Protein AF-A0A7X5ZQ54-F1 (afdb_monomer_lite)

Foldseek 3Di:
DFAADLVDGPPVCVVVSVVDDDDQFDWAAEDPVVGGPDTDGHSDDDHHHFDFDPLQPDPLPPSGQCSLVSLVVLVVDDPVVLVVLVVPDVVSVVNSVCSVPPDPVSSVSSPDDDDDPDDPPPPPDDPPDDDDDDDDDDDDDDD

pLDDT: mean 80.73, std 20.42, range [33.94, 98.12]

Organism: NCBI:txid1128677

Radius of gyration: 26.24 Å; chains: 1; bounding box: 87×42×63 Å

Sequence (143 aa):
MTWHSLTDPPDWAAPYTRACQNIHTFPVLIGEAGGHDGMLSSPILLYDYPDIAPESPGDLHDATEIDEILSLRTLTLTEAEKREARATDPRAAAIVDRVEGMPQEVLARLHGAVRSLRPHQTRSGTLEGGRDGSAGRRRTPET

Secondary structure (DSSP, 8-state):
-----SSS--TTTHHHHHH----S-EEEEESSTT--SEEEEESS---SS----TT--S--S--SS-HHHHHHHHHTS-HHHHHHHHHH-HHHHHHHHHHHT--HHHHHHTSPP------------------------------

Structure (mmCIF, N/CA/C/O backbone):
data_AF-A0A7X5ZQ54-F1
#
_entry.id   AF-A0A7X5ZQ54-F1
#
loop_
_atom_site.group_PDB
_atom_site.id
_atom_site.type_symbol
_atom_site.label_atom_id
_atom_site.label_alt_id
_atom_site.label_comp_id
_atom_site.label_asym_id
_atom_site.label_entity_id
_atom_site.label_seq_id
_atom_site.pdbx_PDB_ins_code
_atom_site.Cartn_x
_atom_site.Cartn_y
_atom_site.Cartn_z
_atom_site.occupancy
_atom_site.B_iso_or_equiv
_atom_site.auth_seq_id
_atom_site.auth_comp_id
_atom_site.auth_asym_id
_atom_site.auth_atom_id
_atom_site.pdbx_PDB_model_num
ATOM 1 N N . MET A 1 1 ? 20.001 11.272 -13.979 1.00 79.88 1 MET A N 1
ATOM 2 C CA . MET A 1 1 ? 20.450 9.947 -13.498 1.00 79.88 1 MET A CA 1
ATOM 3 C C . MET A 1 1 ? 19.370 8.956 -13.893 1.00 79.88 1 MET A C 1
ATOM 5 O O . MET A 1 1 ? 18.218 9.363 -13.872 1.00 79.88 1 MET A O 1
ATOM 9 N N . THR A 1 2 ? 19.724 7.746 -14.325 1.00 92.44 2 THR A N 1
ATOM 10 C CA . THR A 1 2 ? 18.762 6.752 -14.835 1.00 92.44 2 THR A CA 1
ATOM 11 C C . THR A 1 2 ? 18.771 5.530 -13.925 1.00 92.44 2 THR A C 1
ATOM 13 O O . THR A 1 2 ? 19.845 5.011 -13.622 1.00 92.44 2 THR A O 1
ATOM 16 N N . TRP A 1 3 ? 17.593 5.087 -13.497 1.00 94.81 3 TRP A N 1
ATOM 17 C CA . TRP A 1 3 ? 17.373 3.926 -12.638 1.00 94.81 3 TRP A CA 1
ATOM 18 C C . TRP A 1 3 ? 16.746 2.775 -13.430 1.00 94.81 3 TRP A C 1
ATOM 20 O O . TRP A 1 3 ? 15.955 2.993 -14.348 1.00 94.81 3 TRP A O 1
ATOM 30 N N . HIS A 1 4 ? 17.082 1.539 -13.065 1.00 93.56 4 HIS A N 1
ATOM 31 C CA . HIS A 1 4 ? 16.549 0.331 -13.694 1.00 93.56 4 HIS A CA 1
ATOM 32 C C . HIS A 1 4 ? 15.787 -0.511 -12.678 1.00 93.56 4 HIS A C 1
ATOM 34 O O . HIS A 1 4 ? 16.175 -0.581 -11.513 1.00 93.56 4 HIS A O 1
ATOM 40 N N . SER A 1 5 ? 14.723 -1.158 -13.150 1.00 93.50 5 SER A N 1
ATOM 41 C CA . SER A 1 5 ? 13.919 -2.073 -12.350 1.00 93.50 5 SER A CA 1
ATOM 42 C C . SER A 1 5 ? 14.760 -3.246 -11.846 1.00 93.50 5 SER A C 1
ATOM 44 O O . SER A 1 5 ? 15.585 -3.789 -12.589 1.00 93.50 5 SER A O 1
ATOM 46 N N . LEU A 1 6 ? 14.531 -3.670 -10.599 1.00 93.12 6 LEU A N 1
ATOM 47 C CA . LEU A 1 6 ? 15.043 -4.953 -10.107 1.00 93.12 6 LEU A CA 1
ATOM 48 C C . LEU A 1 6 ? 14.086 -6.123 -10.380 1.00 93.12 6 LEU A C 1
ATOM 50 O O . LEU A 1 6 ? 14.513 -7.275 -10.324 1.00 93.12 6 LEU A O 1
ATOM 54 N N . THR A 1 7 ? 12.810 -5.858 -10.655 1.00 92.00 7 THR A N 1
ATOM 55 C CA . THR A 1 7 ? 11.801 -6.900 -10.903 1.00 92.00 7 THR A CA 1
ATOM 56 C C . THR A 1 7 ? 11.656 -7.214 -12.392 1.00 92.00 7 THR A C 1
ATOM 58 O O . THR A 1 7 ? 11.429 -8.370 -12.742 1.00 92.00 7 THR A O 1
ATOM 61 N N . ASP A 1 8 ? 11.885 -6.226 -13.258 1.00 92.94 8 ASP A N 1
ATOM 62 C CA . ASP A 1 8 ? 11.884 -6.333 -14.721 1.00 92.94 8 ASP A CA 1
ATOM 63 C C . ASP A 1 8 ? 13.128 -5.640 -15.333 1.00 92.94 8 ASP A C 1
ATOM 65 O O . ASP A 1 8 ? 13.024 -4.617 -16.020 1.00 92.94 8 ASP A O 1
ATOM 69 N N . PRO A 1 9 ? 14.354 -6.118 -15.021 1.00 94.00 9 PRO A N 1
ATOM 70 C CA . PRO A 1 9 ? 15.577 -5.494 -15.514 1.00 94.00 9 PRO A CA 1
ATOM 71 C C . PRO A 1 9 ? 15.759 -5.725 -17.022 1.00 94.00 9 PRO A C 1
ATOM 73 O O . PRO A 1 9 ? 15.450 -6.808 -17.525 1.00 94.00 9 PRO A O 1
ATOM 76 N N . PRO A 1 10 ? 16.381 -4.782 -17.756 1.00 93.50 10 PRO A N 1
ATOM 77 C CA . PRO A 1 10 ? 16.812 -5.052 -19.123 1.00 93.50 10 PRO A CA 1
ATOM 78 C C . PRO A 1 10 ? 17.833 -6.202 -19.162 1.00 93.50 10 PRO A C 1
ATOM 80 O O . PRO A 1 10 ? 18.586 -6.416 -18.210 1.00 93.50 10 PRO A O 1
ATOM 83 N N . ASP A 1 11 ? 17.913 -6.904 -20.297 1.00 95.94 11 ASP A N 1
ATOM 84 C CA . ASP A 1 11 ? 18.708 -8.135 -20.456 1.00 95.94 11 ASP A CA 1
ATOM 85 C C . ASP A 1 11 ? 20.168 -8.011 -19.988 1.00 95.94 11 ASP A C 1
ATOM 87 O O . ASP A 1 11 ? 20.710 -8.918 -19.357 1.00 95.94 11 ASP A O 1
ATOM 91 N N . TRP A 1 12 ? 20.808 -6.873 -20.262 1.00 95.69 12 TRP A N 1
ATOM 92 C CA . TRP A 1 12 ? 22.193 -6.623 -19.861 1.00 95.69 12 TRP A CA 1
ATOM 93 C C . TRP A 1 12 ? 22.352 -6.437 -18.342 1.00 95.69 12 TRP A C 1
ATOM 95 O O . TRP A 1 12 ? 23.422 -6.713 -17.803 1.00 95.69 12 TRP A O 1
ATOM 105 N N . ALA A 1 13 ? 21.304 -5.976 -17.651 1.00 95.62 13 ALA A N 1
ATOM 106 C CA . ALA A 1 13 ? 21.305 -5.691 -16.218 1.00 95.62 13 ALA A CA 1
ATOM 107 C C . ALA A 1 13 ? 20.913 -6.914 -15.372 1.00 95.62 13 ALA A C 1
ATOM 109 O O . ALA A 1 13 ? 21.311 -7.009 -14.212 1.00 95.62 13 ALA A O 1
ATOM 110 N N . ALA A 1 14 ? 20.196 -7.881 -15.956 1.00 96.12 14 ALA A N 1
ATOM 111 C CA . ALA A 1 14 ? 19.729 -9.094 -15.286 1.00 96.12 14 ALA A CA 1
ATOM 112 C C . ALA A 1 14 ? 20.780 -9.823 -14.409 1.00 96.12 14 ALA A C 1
ATOM 114 O O . ALA A 1 14 ? 20.439 -10.185 -13.277 1.00 96.12 14 ALA A O 1
ATOM 115 N N . PRO A 1 15 ? 22.045 -10.049 -14.842 1.00 96.69 15 PRO A N 1
ATOM 116 C CA . PRO A 1 15 ? 23.040 -10.695 -13.981 1.00 96.69 15 PRO A CA 1
ATOM 117 C C . PRO A 1 15 ? 23.428 -9.843 -12.764 1.00 96.69 15 PRO A C 1
ATOM 119 O O . PRO A 1 15 ? 23.675 -10.397 -11.695 1.00 96.69 15 PRO A O 1
ATOM 122 N N . TYR A 1 16 ? 23.442 -8.516 -12.901 1.00 95.50 16 TYR A N 1
ATOM 123 C CA . TYR A 1 16 ? 23.750 -7.596 -11.805 1.00 95.50 16 TYR A CA 1
ATOM 124 C C . TYR A 1 16 ? 22.597 -7.537 -10.805 1.00 95.50 16 TYR A C 1
ATOM 126 O O . TYR A 1 16 ? 22.821 -7.713 -9.612 1.00 95.50 16 TYR A O 1
ATOM 134 N N . THR A 1 17 ? 21.362 -7.404 -11.297 1.00 94.19 17 THR A N 1
ATOM 135 C CA . THR A 1 17 ? 20.142 -7.452 -10.481 1.00 94.19 17 THR A CA 1
ATOM 136 C C . THR A 1 17 ? 20.055 -8.743 -9.667 1.00 94.19 17 THR A C 1
ATOM 138 O O . THR A 1 17 ? 19.739 -8.702 -8.483 1.00 94.19 17 THR A O 1
ATOM 141 N N . ARG A 1 18 ? 20.402 -9.897 -10.257 1.00 94.38 18 ARG A N 1
ATOM 142 C CA . ARG A 1 18 ? 20.424 -11.192 -9.551 1.00 94.38 18 ARG A CA 1
ATOM 143 C C . ARG A 1 18 ? 21.474 -11.255 -8.437 1.00 94.38 18 ARG A C 1
ATOM 145 O O . ARG A 1 18 ? 21.292 -12.001 -7.480 1.00 94.38 18 ARG A O 1
ATOM 152 N N . ALA A 1 19 ? 22.576 -10.525 -8.585 1.00 95.88 19 ALA A N 1
ATOM 153 C CA . ALA A 1 19 ? 23.630 -10.452 -7.580 1.00 95.88 19 ALA A CA 1
ATOM 154 C C . ALA A 1 19 ? 23.314 -9.446 -6.460 1.00 95.88 19 ALA A C 1
ATOM 156 O O . ALA A 1 19 ? 23.971 -9.476 -5.418 1.00 95.88 19 ALA A O 1
ATOM 157 N N . CYS A 1 20 ? 22.330 -8.560 -6.649 1.00 93.50 20 CYS A N 1
ATOM 158 C CA . CYS A 1 20 ? 21.897 -7.634 -5.613 1.00 93.50 20 CYS A CA 1
ATOM 159 C C . CYS A 1 20 ? 21.244 -8.383 -4.449 1.00 93.50 20 CYS A C 1
ATOM 161 O O . CYS A 1 20 ? 20.406 -9.265 -4.632 1.00 93.50 20 CYS A O 1
ATOM 163 N N . GLN A 1 21 ? 21.586 -7.965 -3.233 1.00 92.81 21 GLN A N 1
ATOM 164 C CA . GLN A 1 21 ? 20.907 -8.394 -2.022 1.00 92.81 21 GLN A CA 1
ATOM 165 C C . GLN A 1 21 ? 20.093 -7.232 -1.469 1.00 92.81 21 GLN A C 1
ATOM 167 O O . GLN A 1 21 ? 20.597 -6.120 -1.322 1.00 92.81 21 GLN A O 1
ATOM 172 N N . ASN A 1 22 ? 18.836 -7.507 -1.140 1.00 90.00 22 ASN A N 1
ATOM 173 C CA . ASN A 1 22 ? 18.010 -6.557 -0.425 1.00 90.00 22 ASN A CA 1
ATOM 174 C C . ASN A 1 22 ? 18.425 -6.512 1.050 1.00 90.00 22 ASN A C 1
ATOM 176 O O . ASN A 1 22 ? 18.367 -7.535 1.735 1.00 90.00 22 ASN A O 1
ATOM 180 N N . ILE A 1 23 ? 18.853 -5.346 1.530 1.00 93.81 23 ILE A N 1
ATOM 181 C CA . ILE A 1 23 ? 19.204 -5.138 2.935 1.00 93.81 23 ILE A CA 1
ATOM 182 C C . ILE A 1 23 ? 18.278 -4.051 3.471 1.00 93.81 23 ILE A C 1
ATOM 184 O O . ILE A 1 23 ? 18.477 -2.871 3.201 1.00 93.81 23 ILE A O 1
ATOM 188 N N . HIS A 1 24 ? 17.262 -4.468 4.226 1.00 94.19 24 HIS A N 1
ATOM 189 C CA . HIS A 1 24 ? 16.226 -3.634 4.854 1.00 94.19 24 HIS A CA 1
ATOM 190 C C . HIS A 1 24 ? 15.261 -2.891 3.917 1.00 94.19 24 HIS A C 1
ATOM 192 O O . HIS A 1 24 ? 14.135 -2.642 4.343 1.00 94.19 24 HIS A O 1
ATOM 198 N N . THR A 1 25 ? 15.651 -2.526 2.692 1.00 95.25 25 THR A N 1
ATOM 199 C CA . THR A 1 25 ? 14.798 -1.746 1.783 1.00 95.25 25 THR A CA 1
ATOM 200 C C . THR A 1 25 ? 14.842 -2.222 0.339 1.00 95.25 25 THR A C 1
ATOM 202 O O . THR A 1 25 ? 15.882 -2.607 -0.190 1.00 95.25 25 THR A O 1
ATOM 205 N N . PHE A 1 26 ? 13.696 -2.138 -0.331 1.00 93.38 26 PHE A N 1
ATOM 206 C CA . PHE A 1 26 ? 13.474 -2.425 -1.742 1.00 93.38 26 PHE A CA 1
ATOM 207 C C . PHE A 1 26 ? 13.555 -1.139 -2.569 1.00 93.38 26 PHE A C 1
ATOM 209 O O . PHE A 1 26 ? 12.833 -0.187 -2.272 1.00 93.38 26 PHE A O 1
ATOM 216 N N . PRO A 1 27 ? 14.421 -1.071 -3.593 1.00 94.38 27 PRO A N 1
ATOM 217 C CA . PRO A 1 27 ? 14.384 0.027 -4.544 1.00 94.38 27 PRO A CA 1
ATOM 218 C C . PRO A 1 27 ? 13.169 -0.140 -5.460 1.00 94.38 27 PRO A C 1
ATOM 220 O O . PRO A 1 27 ? 12.982 -1.198 -6.058 1.00 94.38 27 PRO A O 1
ATOM 223 N N . VAL A 1 28 ? 12.361 0.909 -5.551 1.00 94.94 28 VAL A N 1
ATOM 224 C CA . VAL A 1 28 ? 11.102 0.943 -6.301 1.00 94.94 28 VAL A CA 1
ATOM 225 C C . VAL A 1 28 ? 11.168 2.116 -7.265 1.00 94.94 28 VAL A C 1
ATOM 227 O O . VAL A 1 28 ? 11.402 3.245 -6.833 1.00 94.94 28 VAL A O 1
ATOM 230 N N . LEU A 1 29 ? 10.989 1.883 -8.563 1.00 96.06 29 LEU A N 1
ATOM 231 C CA . LEU A 1 29 ? 10.862 2.980 -9.522 1.00 96.06 29 LEU A CA 1
ATOM 232 C C . LEU A 1 29 ? 9.569 3.752 -9.253 1.00 96.06 29 LEU A C 1
ATOM 234 O O . LEU A 1 29 ? 8.525 3.162 -8.985 1.00 96.06 29 LEU A O 1
ATOM 238 N N . ILE A 1 30 ? 9.644 5.079 -9.313 1.00 94.88 30 ILE A N 1
ATOM 239 C CA . ILE A 1 30 ? 8.510 5.973 -9.052 1.00 94.88 30 ILE A CA 1
ATOM 240 C C . ILE A 1 30 ? 8.371 7.006 -10.166 1.00 94.88 30 ILE A C 1
ATOM 242 O O . ILE A 1 30 ? 9.340 7.315 -10.857 1.00 94.88 30 ILE A O 1
ATOM 246 N N . GLY A 1 31 ? 7.172 7.570 -10.296 1.00 92.56 31 GLY A N 1
ATOM 247 C CA . GLY A 1 31 ? 6.820 8.508 -11.360 1.00 92.56 31 GLY A CA 1
ATOM 248 C C . GLY A 1 31 ? 5.892 7.867 -12.387 1.00 92.56 31 GLY A C 1
ATOM 249 O O . GLY A 1 31 ? 5.187 6.906 -12.084 1.00 92.56 31 GLY A O 1
ATOM 250 N N . GLU A 1 32 ? 5.876 8.416 -13.597 1.00 91.31 32 GLU A N 1
ATOM 251 C CA . GLU A 1 32 ? 5.101 7.853 -14.704 1.00 91.31 32 GLU A CA 1
ATOM 252 C C . GLU A 1 32 ? 5.694 6.509 -15.148 1.00 91.31 32 GLU A C 1
ATOM 254 O O . GLU A 1 32 ? 6.915 6.356 -15.225 1.00 91.31 32 GLU A O 1
ATOM 259 N N . ALA A 1 33 ? 4.837 5.533 -15.458 1.00 89.00 33 ALA A N 1
ATOM 260 C CA . ALA A 1 33 ? 5.276 4.223 -15.927 1.00 89.00 33 ALA A CA 1
ATOM 261 C C . ALA A 1 33 ? 6.144 4.347 -17.193 1.00 89.00 33 ALA A C 1
ATOM 263 O O . ALA A 1 33 ? 5.740 4.947 -18.187 1.00 89.00 33 ALA A O 1
ATOM 264 N N . GLY A 1 34 ? 7.344 3.761 -17.157 1.00 87.00 34 GLY A N 1
ATOM 265 C CA . GLY A 1 34 ? 8.366 3.915 -18.201 1.00 87.00 34 GLY A CA 1
ATOM 266 C C . GLY A 1 34 ? 9.326 5.094 -17.983 1.00 87.00 34 GLY A C 1
ATOM 267 O O . GLY A 1 34 ? 10.308 5.225 -18.713 1.00 87.00 34 GLY A O 1
ATOM 268 N N . GLY A 1 35 ? 9.089 5.930 -16.969 1.00 91.88 35 GLY A N 1
ATOM 269 C CA . GLY A 1 35 ? 10.053 6.903 -16.461 1.00 91.88 35 GLY A CA 1
ATOM 270 C C . GLY A 1 35 ? 11.171 6.221 -15.670 1.00 91.88 35 GLY A C 1
ATOM 271 O O . GLY A 1 35 ? 10.958 5.219 -14.996 1.00 91.88 35 GLY A O 1
ATOM 272 N N . HIS A 1 36 ? 12.389 6.747 -15.743 1.00 94.44 36 HIS A N 1
ATOM 273 C CA . HIS A 1 36 ? 13.568 6.132 -15.113 1.00 94.44 36 HIS A CA 1
ATOM 274 C C . HIS A 1 36 ? 14.387 7.135 -14.295 1.00 94.44 36 HIS A C 1
ATOM 276 O O . HIS A 1 36 ? 15.568 6.923 -14.036 1.00 94.44 36 HIS A O 1
ATOM 282 N N . ASP A 1 37 ? 13.799 8.264 -13.925 1.00 95.06 37 ASP A N 1
ATOM 283 C CA . ASP A 1 37 ? 14.463 9.383 -13.260 1.00 95.06 37 ASP A CA 1
ATOM 284 C C . ASP A 1 37 ? 14.297 9.371 -11.731 1.00 95.06 37 ASP A C 1
ATOM 286 O O . ASP A 1 37 ? 15.092 10.008 -11.033 1.00 95.06 37 ASP A O 1
ATOM 290 N N . GLY A 1 38 ? 13.351 8.585 -11.203 1.00 95.38 38 GLY A N 1
ATOM 291 C CA . GLY A 1 38 ? 13.078 8.444 -9.772 1.00 95.38 38 GLY A CA 1
ATOM 292 C C . GLY A 1 38 ? 13.162 7.008 -9.247 1.00 95.38 38 GLY A C 1
ATOM 293 O O . GLY A 1 38 ? 12.717 6.061 -9.892 1.00 95.38 38 GLY A O 1
ATOM 294 N N . MET A 1 39 ? 13.696 6.859 -8.032 1.00 95.31 39 MET A N 1
ATOM 295 C CA . MET A 1 39 ? 13.693 5.609 -7.271 1.00 95.31 39 MET A CA 1
ATOM 296 C C . MET A 1 39 ? 13.440 5.909 -5.789 1.00 95.31 39 MET A C 1
ATOM 298 O O . MET A 1 39 ? 14.111 6.754 -5.193 1.00 95.31 39 MET A O 1
ATOM 302 N N . LEU A 1 40 ? 12.497 5.190 -5.189 1.00 95.00 40 LEU A N 1
ATOM 303 C CA . LEU A 1 40 ? 12.210 5.185 -3.762 1.00 95.00 40 LEU A CA 1
ATOM 304 C C . LEU A 1 40 ? 12.930 4.012 -3.086 1.00 95.00 40 LEU A C 1
ATOM 306 O O . LEU A 1 40 ? 12.818 2.873 -3.528 1.00 95.00 40 LEU A O 1
ATOM 310 N N . SER A 1 41 ? 13.632 4.271 -1.981 1.00 95.38 41 SER A N 1
ATOM 311 C CA . SER A 1 41 ? 14.105 3.217 -1.073 1.00 95.38 41 SER A CA 1
ATOM 312 C C . SER A 1 41 ? 12.977 2.850 -0.106 1.00 95.38 41 SER A C 1
ATOM 314 O O . SER A 1 41 ? 12.824 3.489 0.935 1.00 95.38 41 SER A O 1
ATOM 316 N N . SER A 1 42 ? 12.180 1.843 -0.454 1.00 93.25 42 SER A N 1
ATOM 317 C CA . SER A 1 42 ? 10.985 1.452 0.293 1.00 93.25 42 SER A CA 1
ATOM 318 C C . SER A 1 42 ? 11.291 0.403 1.371 1.00 93.25 42 SER A C 1
ATOM 320 O O . SER A 1 42 ? 11.888 -0.625 1.061 1.00 93.25 42 SER A O 1
ATOM 322 N N . PRO A 1 43 ? 10.866 0.587 2.632 1.00 91.25 43 PRO A N 1
ATOM 323 C CA . PRO A 1 43 ? 10.988 -0.442 3.671 1.00 91.25 43 PRO A CA 1
ATOM 324 C C . PRO A 1 43 ? 9.956 -1.575 3.525 1.00 91.25 43 PRO A C 1
ATOM 326 O O . PRO A 1 43 ? 10.015 -2.559 4.258 1.00 91.25 43 PRO A O 1
ATOM 329 N N . ILE A 1 44 ? 9.009 -1.438 2.594 1.00 87.06 44 ILE A N 1
ATOM 330 C CA . ILE A 1 44 ? 7.999 -2.444 2.255 1.00 87.06 44 ILE A CA 1
ATOM 331 C C . ILE A 1 44 ? 8.128 -2.833 0.779 1.00 87.06 44 ILE A C 1
ATOM 333 O O . ILE A 1 44 ? 8.577 -2.033 -0.045 1.00 87.06 44 ILE A O 1
ATOM 337 N N . LEU A 1 45 ? 7.770 -4.070 0.440 1.00 87.19 45 LEU A N 1
ATOM 338 C CA . LEU A 1 45 ? 7.834 -4.550 -0.938 1.00 87.19 45 LEU A CA 1
ATOM 339 C C . LEU A 1 45 ? 6.709 -3.906 -1.759 1.00 87.19 45 LEU A C 1
ATOM 341 O O . LEU A 1 45 ? 5.545 -4.069 -1.414 1.00 87.19 45 LEU A O 1
ATOM 345 N N . LEU A 1 46 ? 7.066 -3.209 -2.838 1.00 89.94 46 LEU A N 1
ATOM 346 C CA . LEU A 1 46 ? 6.133 -2.602 -3.790 1.00 89.94 46 LEU A CA 1
ATOM 347 C C . LEU A 1 46 ? 6.553 -2.968 -5.217 1.00 89.94 46 LEU A C 1
ATOM 349 O O . LEU A 1 46 ? 7.731 -3.240 -5.470 1.00 89.94 46 LEU A O 1
ATOM 353 N N . TYR A 1 47 ? 5.601 -2.941 -6.146 1.00 90.25 47 TYR A N 1
ATOM 354 C CA . TYR A 1 47 ? 5.909 -2.953 -7.575 1.00 90.25 47 TYR A CA 1
ATOM 355 C C . TYR A 1 47 ? 6.473 -1.607 -8.020 1.00 90.25 47 TYR A C 1
ATOM 357 O O . TYR A 1 47 ? 6.231 -0.581 -7.385 1.00 90.25 47 TYR A O 1
ATOM 365 N N . ASP A 1 48 ? 7.197 -1.615 -9.137 1.00 94.12 48 ASP A N 1
ATOM 366 C CA . ASP A 1 48 ? 7.583 -0.378 -9.806 1.00 94.12 48 ASP A CA 1
ATOM 367 C C . ASP A 1 48 ? 6.344 0.385 -10.270 1.00 94.12 48 ASP A C 1
ATOM 369 O O . ASP A 1 48 ? 5.395 -0.206 -10.789 1.00 94.12 48 ASP A O 1
ATOM 373 N N . TYR A 1 49 ? 6.399 1.705 -10.109 1.00 93.69 49 TYR A N 1
ATOM 374 C CA . TYR A 1 49 ? 5.293 2.628 -10.350 1.00 93.69 49 TYR A CA 1
ATOM 375 C C . TYR A 1 49 ? 4.040 2.219 -9.557 1.00 93.69 49 TYR A C 1
ATOM 377 O O . TYR A 1 49 ? 2.994 1.955 -10.157 1.00 93.69 49 TYR A O 1
ATOM 385 N N . PRO A 1 50 ? 4.142 2.122 -8.214 1.00 90.88 50 PRO A N 1
ATOM 386 C CA . PRO A 1 50 ? 3.014 1.719 -7.390 1.00 90.88 50 PRO A CA 1
ATOM 387 C C . PRO A 1 50 ? 1.886 2.742 -7.529 1.00 90.88 50 PRO A C 1
ATOM 389 O O . PRO A 1 50 ? 2.129 3.951 -7.562 1.00 90.88 50 PRO A O 1
ATOM 392 N N . ASP A 1 51 ? 0.657 2.245 -7.585 1.00 88.50 51 ASP A N 1
ATOM 393 C CA . ASP A 1 51 ? -0.552 3.054 -7.680 1.00 88.50 51 ASP A CA 1
ATOM 394 C C . ASP A 1 51 ? -1.529 2.646 -6.577 1.00 88.50 51 ASP A C 1
ATOM 396 O O . ASP A 1 51 ? -1.488 1.522 -6.071 1.00 88.50 51 ASP A O 1
ATOM 400 N N . ILE A 1 52 ? -2.402 3.572 -6.196 1.00 87.62 52 ILE A N 1
ATOM 401 C CA . ILE A 1 52 ? -3.429 3.313 -5.191 1.00 87.62 52 ILE A CA 1
ATOM 402 C C . ILE A 1 52 ? -4.478 2.383 -5.807 1.00 87.62 52 ILE A C 1
ATOM 404 O O . ILE A 1 52 ? -5.039 2.676 -6.867 1.00 87.62 52 ILE A O 1
ATOM 408 N N . ALA A 1 53 ? -4.791 1.276 -5.132 1.00 84.44 53 ALA A N 1
ATOM 409 C CA . ALA A 1 53 ? -5.858 0.388 -5.570 1.00 84.44 53 ALA A CA 1
ATOM 410 C C . ALA A 1 53 ? -7.207 1.127 -5.567 1.00 84.44 53 ALA A C 1
ATOM 412 O O . ALA A 1 53 ? -7.607 1.675 -4.540 1.00 84.44 53 ALA A O 1
ATOM 413 N N . PRO A 1 54 ? -7.982 1.086 -6.666 1.00 82.38 54 PRO A N 1
ATOM 414 C CA . PRO A 1 54 ? -9.332 1.659 -6.715 1.00 82.38 54 PRO A CA 1
ATOM 415 C C . PRO A 1 54 ? -10.311 1.050 -5.707 1.00 82.38 54 PRO A C 1
ATOM 417 O O . PRO A 1 54 ? -11.350 1.637 -5.409 1.00 82.38 54 PRO A O 1
ATOM 420 N N . GLU A 1 55 ?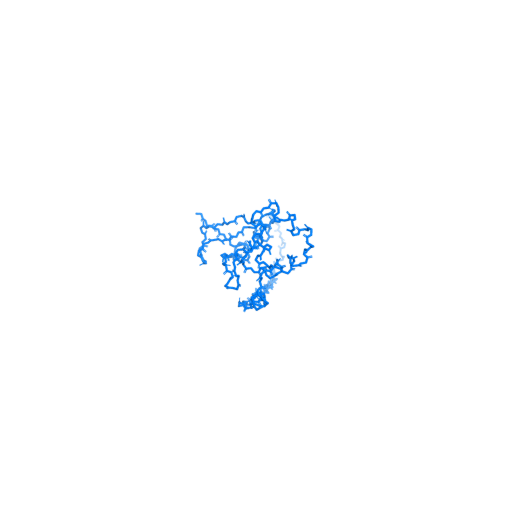 -10.027 -0.165 -5.249 1.00 81.19 55 GLU A N 1
ATOM 421 C CA . GLU A 1 55 ? -10.775 -0.871 -4.220 1.00 81.19 55 GLU A CA 1
ATOM 422 C C . GLU A 1 55 ? -10.491 -0.330 -2.817 1.00 81.19 55 GLU A C 1
ATOM 424 O O . GLU A 1 55 ? -11.349 -0.484 -1.948 1.00 81.19 55 GLU A O 1
ATOM 429 N N . SER A 1 56 ? -9.340 0.320 -2.602 1.00 81.06 56 SER A N 1
ATOM 430 C CA . SER A 1 56 ? -8.955 0.866 -1.303 1.00 81.06 56 SER A CA 1
ATOM 431 C C . SER A 1 56 ? -9.943 1.964 -0.874 1.00 81.06 56 SER A C 1
ATOM 433 O O . SER A 1 56 ? -10.066 2.996 -1.542 1.00 81.06 56 SER A O 1
ATOM 435 N N . PRO A 1 57 ? -10.689 1.780 0.234 1.00 75.62 57 PRO A N 1
ATOM 436 C CA . PRO A 1 57 ? -11.722 2.717 0.668 1.00 75.62 57 PRO A CA 1
ATOM 437 C C . PRO A 1 57 ? -11.153 3.947 1.394 1.00 75.62 57 PRO A C 1
ATOM 439 O O . PRO A 1 57 ? -11.918 4.804 1.841 1.00 75.62 57 PRO A O 1
ATOM 442 N N . GLY A 1 58 ? -9.833 4.033 1.564 1.00 76.12 58 GLY A N 1
ATOM 443 C CA . GLY A 1 58 ? -9.155 5.133 2.238 1.00 76.12 58 GLY A CA 1
ATOM 444 C C . GLY A 1 58 ? -7.787 4.725 2.775 1.00 76.12 58 GLY A C 1
ATOM 445 O O . GLY A 1 58 ? -7.315 3.623 2.539 1.00 76.12 58 GLY A O 1
ATOM 446 N N . ASP A 1 59 ? -7.163 5.618 3.540 1.00 78.50 59 ASP A N 1
ATOM 447 C CA . ASP A 1 59 ? -5.802 5.426 4.051 1.00 78.50 59 ASP A CA 1
ATOM 448 C C . ASP A 1 59 ? -5.731 4.346 5.151 1.00 78.50 59 ASP A C 1
ATOM 450 O O . ASP A 1 59 ? -5.878 4.638 6.342 1.00 78.50 59 ASP A O 1
ATOM 454 N N . LEU A 1 60 ? -5.557 3.090 4.734 1.00 75.00 60 LEU A N 1
ATOM 455 C CA . LEU A 1 60 ? -5.252 1.925 5.572 1.00 75.00 60 LEU A CA 1
ATOM 456 C C . LEU A 1 60 ? -3.734 1.644 5.624 1.00 75.00 60 LEU A C 1
ATOM 458 O O . LEU A 1 60 ? -3.326 0.525 5.929 1.00 75.00 60 LEU A O 1
ATOM 462 N N . HIS A 1 61 ? -2.906 2.666 5.361 1.00 76.44 61 HIS A N 1
ATOM 463 C CA . HIS A 1 61 ? -1.441 2.647 5.281 1.00 76.44 61 HIS A CA 1
ATOM 464 C C . HIS A 1 61 ? -0.834 1.944 4.057 1.00 76.44 61 HIS A C 1
ATOM 466 O O . HIS A 1 61 ? 0.170 2.430 3.541 1.00 76.44 61 HIS A O 1
ATOM 472 N N . ASP A 1 62 ? -1.375 0.813 3.603 1.00 79.25 62 ASP A N 1
ATOM 473 C CA . ASP A 1 62 ? -0.892 0.184 2.370 1.00 79.25 62 ASP A CA 1
ATOM 474 C C . ASP A 1 62 ? -1.530 0.835 1.140 1.00 79.25 62 ASP A C 1
ATOM 476 O O . ASP A 1 62 ? -0.817 1.397 0.316 1.00 79.25 62 ASP A O 1
ATOM 480 N N . ALA A 1 63 ? -2.865 0.818 1.045 1.00 82.81 63 ALA A N 1
ATOM 481 C CA . ALA A 1 63 ? -3.643 1.383 -0.062 1.00 82.81 63 ALA A CA 1
ATOM 482 C C . ALA A 1 63 ? -3.298 0.826 -1.459 1.00 82.81 63 ALA A C 1
ATOM 484 O O . ALA A 1 63 ? -3.866 1.289 -2.450 1.00 82.81 63 ALA A O 1
ATOM 485 N N . THR A 1 64 ? -2.404 -0.165 -1.557 1.00 80.62 64 THR A N 1
ATOM 486 C CA . THR A 1 64 ? -1.962 -0.746 -2.827 1.00 80.62 64 THR A CA 1
ATOM 487 C C . THR A 1 64 ? -2.596 -2.109 -3.066 1.00 80.62 64 THR A C 1
ATOM 489 O O . THR A 1 64 ? -3.253 -2.279 -4.084 1.00 80.62 64 THR A O 1
ATOM 492 N N . GLU A 1 65 ? -2.471 -3.078 -2.155 1.00 80.62 65 GLU A N 1
ATOM 493 C CA . GLU A 1 65 ? -2.950 -4.451 -2.397 1.00 80.62 65 GLU A CA 1
ATOM 494 C C . GLU A 1 65 ? -3.385 -5.221 -1.139 1.00 80.62 65 GLU A C 1
ATOM 496 O O . GLU A 1 65 ? -4.233 -6.109 -1.235 1.00 80.62 65 GLU A O 1
ATOM 501 N N . ILE A 1 66 ? -2.838 -4.925 0.046 1.00 81.94 66 ILE A N 1
ATOM 502 C CA . ILE A 1 66 ? -3.021 -5.762 1.250 1.00 81.94 66 ILE A CA 1
ATOM 503 C C . ILE A 1 66 ? -4.041 -5.209 2.257 1.00 81.94 66 ILE A C 1
ATOM 505 O O . ILE A 1 66 ? -4.153 -5.718 3.376 1.00 81.94 66 ILE A O 1
ATOM 509 N N . ASP A 1 67 ? -4.827 -4.205 1.876 1.00 86.94 67 ASP A N 1
ATOM 510 C CA . ASP A 1 67 ? -5.819 -3.564 2.751 1.00 86.94 67 ASP A CA 1
ATOM 511 C C . ASP A 1 67 ? -6.827 -4.553 3.362 1.00 86.94 67 ASP A C 1
ATOM 513 O O . ASP A 1 67 ? -7.229 -4.398 4.520 1.00 86.94 67 ASP A O 1
ATOM 517 N N . GLU A 1 68 ? -7.211 -5.604 2.627 1.00 89.50 68 GLU A N 1
ATOM 518 C CA . GLU A 1 68 ? -8.123 -6.629 3.140 1.00 89.50 68 GLU A CA 1
ATOM 519 C C . GLU A 1 68 ? -7.523 -7.375 4.336 1.00 89.50 68 GLU A C 1
ATOM 521 O O . GLU A 1 68 ? -8.124 -7.433 5.408 1.00 89.50 68 GLU A O 1
ATOM 526 N N . ILE A 1 69 ? -6.318 -7.934 4.180 1.00 89.62 69 ILE A N 1
ATOM 527 C CA . ILE A 1 69 ? -5.680 -8.718 5.241 1.00 89.62 69 ILE A CA 1
ATOM 528 C C . ILE A 1 69 ? -5.359 -7.843 6.455 1.00 89.62 69 ILE A C 1
ATOM 530 O O . ILE A 1 69 ? -5.475 -8.310 7.590 1.00 89.62 69 ILE A O 1
ATOM 534 N N . LEU A 1 70 ? -5.000 -6.573 6.242 1.00 90.06 70 LEU A N 1
ATOM 535 C CA . LEU A 1 70 ? -4.793 -5.613 7.326 1.00 90.06 70 LEU A CA 1
ATOM 536 C C . LEU A 1 70 ? -6.099 -5.331 8.082 1.00 90.06 70 LEU A C 1
ATOM 538 O O . LEU A 1 70 ? -6.107 -5.338 9.318 1.00 90.06 70 LEU A O 1
ATOM 542 N N . SER A 1 71 ? -7.211 -5.178 7.362 1.00 91.44 71 SER A N 1
ATOM 543 C CA . SER A 1 71 ? -8.541 -4.999 7.955 1.00 91.44 71 SER A CA 1
ATOM 544 C C . SER A 1 71 ? -8.968 -6.240 8.743 1.00 91.44 71 SER A C 1
ATOM 546 O O . SER A 1 71 ? -9.320 -6.142 9.917 1.00 91.44 71 SER A O 1
ATOM 548 N N . LEU A 1 72 ? -8.839 -7.433 8.156 1.00 92.69 72 LEU A N 1
ATOM 549 C CA . LEU A 1 72 ? -9.172 -8.696 8.820 1.00 92.69 72 LEU A CA 1
ATOM 550 C C . LEU A 1 72 ? -8.345 -8.912 10.092 1.00 92.69 72 LEU A C 1
ATOM 552 O O . LEU A 1 72 ? -8.896 -9.289 11.122 1.00 92.69 72 LEU A O 1
ATOM 556 N N . ARG A 1 73 ? -7.038 -8.629 10.066 1.00 92.88 73 ARG A N 1
ATOM 557 C CA . ARG A 1 73 ? -6.179 -8.734 11.258 1.00 92.88 73 ARG A CA 1
ATOM 558 C C . ARG A 1 73 ? -6.557 -7.722 12.332 1.00 92.88 73 ARG A C 1
ATOM 560 O O . ARG A 1 73 ? -6.585 -8.073 13.508 1.00 92.88 73 ARG A O 1
ATOM 567 N N . THR A 1 74 ? -6.919 -6.506 11.941 1.00 94.31 74 THR A N 1
ATOM 568 C CA . THR A 1 74 ? -7.427 -5.490 12.873 1.00 94.31 74 THR A CA 1
ATOM 569 C C . THR A 1 74 ? -8.704 -5.963 13.573 1.00 94.31 74 THR A C 1
ATOM 571 O O . THR A 1 74 ? -8.842 -5.786 14.782 1.00 94.31 74 THR A O 1
ATOM 574 N N . LEU A 1 75 ? -9.600 -6.650 12.856 1.00 94.00 75 LEU A N 1
ATOM 575 C CA . LEU A 1 75 ? -10.812 -7.242 13.438 1.00 94.00 75 LEU A CA 1
ATOM 576 C C . LEU A 1 75 ? -10.526 -8.392 14.418 1.00 94.00 75 LEU A C 1
ATOM 578 O O . LEU A 1 75 ? -11.364 -8.672 15.273 1.00 94.00 75 LEU A O 1
ATOM 582 N N . THR A 1 76 ? -9.357 -9.039 14.331 1.00 96.38 76 THR A N 1
ATOM 583 C CA . THR A 1 76 ? -8.952 -10.089 15.286 1.00 96.38 76 THR A CA 1
ATOM 584 C C . THR A 1 76 ? -8.346 -9.558 16.583 1.00 96.38 76 THR A C 1
ATOM 586 O O . THR A 1 76 ? -8.170 -10.338 17.518 1.00 96.38 76 THR A O 1
ATOM 589 N N . LEU A 1 77 ? -8.039 -8.257 16.663 1.00 97.00 77 LEU A N 1
ATOM 590 C CA . LEU A 1 77 ? -7.538 -7.649 17.892 1.00 97.00 77 LEU A CA 1
ATOM 591 C C . LEU A 1 77 ? -8.587 -7.745 19.002 1.00 97.00 77 LEU A C 1
ATOM 593 O O . LEU A 1 77 ? -9.784 -7.544 18.790 1.00 97.00 77 LEU A O 1
ATOM 597 N N . THR A 1 78 ? -8.126 -8.000 20.217 1.00 97.88 78 THR A N 1
ATOM 598 C CA . THR A 1 78 ? -8.956 -7.919 21.414 1.00 97.88 78 THR A CA 1
ATOM 599 C C . THR A 1 78 ? -9.354 -6.473 21.700 1.00 97.88 78 THR A C 1
ATOM 601 O O . THR A 1 78 ? -8.667 -5.518 21.339 1.00 97.88 78 THR A O 1
ATOM 604 N N . GLU A 1 79 ? -10.427 -6.290 22.466 1.00 97.50 79 GLU A N 1
ATOM 605 C CA . GLU A 1 79 ? -10.845 -4.958 22.914 1.00 97.50 79 GLU A CA 1
ATOM 606 C C . GLU A 1 79 ? -9.755 -4.225 23.715 1.00 97.50 79 GLU A C 1
ATOM 608 O O . GLU A 1 79 ? -9.709 -2.996 23.722 1.00 97.50 79 GLU A O 1
ATOM 613 N N . ALA A 1 80 ? -8.873 -4.959 24.403 1.00 98.12 80 ALA A N 1
ATOM 614 C CA . ALA A 1 80 ? -7.736 -4.372 25.107 1.00 98.12 80 ALA A CA 1
ATOM 615 C C . ALA A 1 80 ? -6.683 -3.822 24.139 1.00 98.12 80 ALA A C 1
ATOM 617 O O . ALA A 1 80 ? -6.319 -2.655 24.264 1.00 98.12 80 ALA A O 1
ATOM 618 N N . GLU A 1 81 ? -6.277 -4.614 23.147 1.00 97.81 81 GLU A N 1
ATOM 619 C CA . GLU A 1 81 ? -5.309 -4.204 22.120 1.00 97.81 81 GLU A CA 1
ATOM 620 C C . GLU A 1 81 ? -5.842 -3.036 21.284 1.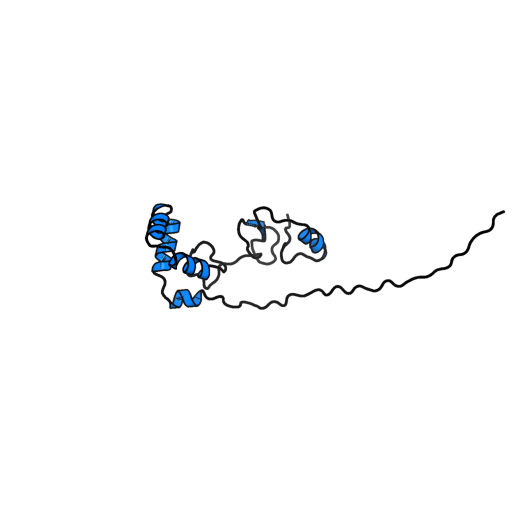00 97.81 81 GLU A C 1
ATOM 622 O O . GLU A 1 81 ? -5.121 -2.078 21.021 1.00 97.81 81 GLU A O 1
ATOM 627 N N . LYS A 1 82 ? -7.134 -3.045 20.933 1.00 97.56 82 LYS A N 1
ATOM 628 C CA . LYS A 1 82 ? -7.758 -1.921 20.221 1.00 97.56 82 LYS A CA 1
ATOM 629 C C . LYS A 1 82 ? -7.745 -0.631 21.040 1.00 97.56 82 LYS A C 1
ATOM 631 O O . LYS A 1 82 ? -7.501 0.442 20.492 1.00 97.56 82 LYS A O 1
ATOM 636 N N . ARG A 1 83 ? -8.022 -0.703 22.350 1.00 97.69 83 ARG A N 1
ATOM 637 C CA . ARG A 1 83 ? -7.931 0.470 23.240 1.00 97.69 83 ARG A CA 1
ATOM 638 C C . ARG A 1 83 ? -6.499 0.985 23.345 1.00 97.69 83 ARG A C 1
ATOM 640 O O . ARG A 1 83 ? -6.298 2.194 23.316 1.00 97.69 83 ARG A O 1
ATOM 647 N N . GLU A 1 84 ? -5.525 0.087 23.454 1.00 98.00 84 GLU A N 1
ATOM 648 C CA . GLU A 1 84 ? -4.105 0.443 23.505 1.00 98.00 84 GLU A CA 1
ATOM 649 C C . GLU A 1 84 ? -3.639 1.118 22.206 1.00 98.00 84 GLU A C 1
ATOM 651 O O . GLU A 1 84 ? -3.032 2.190 22.250 1.00 98.00 84 GLU A O 1
ATOM 656 N N . ALA A 1 85 ? -3.994 0.554 21.048 1.00 96.12 85 ALA A N 1
ATOM 657 C CA . ALA A 1 85 ? -3.689 1.131 19.741 1.00 96.12 85 ALA A CA 1
ATOM 658 C C . ALA A 1 85 ? -4.268 2.548 19.596 1.00 96.12 85 ALA A C 1
ATOM 660 O O . ALA A 1 85 ? -3.547 3.478 19.229 1.00 96.12 85 ALA A O 1
ATOM 661 N N . ARG A 1 86 ? -5.542 2.738 19.974 1.00 96.94 86 ARG A N 1
ATOM 662 C CA . ARG A 1 86 ? -6.198 4.057 19.974 1.00 96.94 86 ARG A CA 1
ATOM 663 C C . ARG A 1 86 ? -5.506 5.073 20.881 1.00 96.94 86 ARG A C 1
ATOM 665 O O . ARG A 1 86 ? -5.463 6.252 20.548 1.00 96.94 86 ARG A O 1
ATOM 672 N N . ALA A 1 87 ? -4.990 4.632 22.027 1.00 97.75 87 ALA A N 1
ATOM 673 C CA . ALA A 1 87 ? -4.304 5.502 22.977 1.00 97.75 87 ALA A CA 1
ATOM 674 C C . ALA A 1 87 ? -2.879 5.877 22.532 1.00 97.75 87 ALA A C 1
ATOM 676 O O . ALA A 1 87 ? -2.345 6.879 23.004 1.00 97.75 87 ALA A O 1
ATOM 677 N N . THR A 1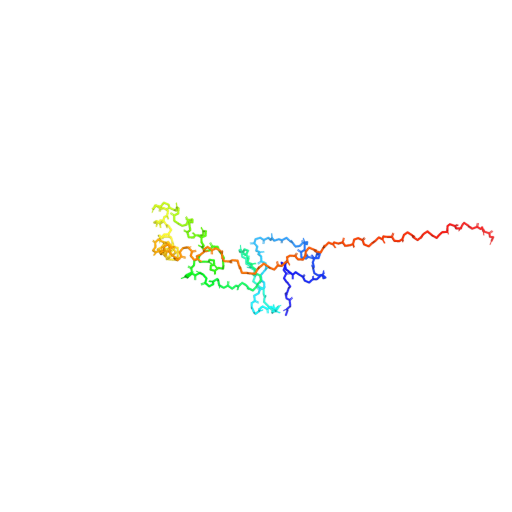 88 ? -2.271 5.088 21.643 1.00 96.56 88 THR A N 1
ATOM 678 C CA . THR A 1 88 ? -0.877 5.262 21.215 1.00 96.56 88 THR A CA 1
ATOM 679 C C . THR A 1 88 ? -0.734 6.276 20.079 1.00 96.56 88 THR A C 1
ATOM 681 O O . THR A 1 88 ? 0.154 7.124 20.135 1.00 96.56 88 THR A O 1
ATOM 684 N N . ASP A 1 89 ? -1.587 6.209 19.050 1.00 95.56 89 ASP A N 1
ATOM 685 C CA . ASP A 1 89 ? -1.464 7.047 17.848 1.00 95.56 89 ASP A CA 1
ATOM 686 C C . ASP A 1 89 ? -2.852 7.418 17.278 1.00 95.56 89 ASP A C 1
ATOM 688 O O . ASP A 1 89 ? -3.648 6.521 16.983 1.00 95.56 89 ASP A O 1
ATOM 692 N N . PRO A 1 90 ? -3.155 8.715 17.050 1.00 94.81 90 PRO A N 1
ATOM 693 C CA . PRO A 1 90 ? -4.377 9.142 16.365 1.00 94.81 90 PRO A CA 1
ATOM 694 C C . PRO A 1 90 ? -4.614 8.474 15.000 1.00 94.81 90 PRO A C 1
ATOM 696 O O . PRO A 1 90 ? -5.762 8.248 14.618 1.00 94.81 90 PRO A O 1
ATOM 699 N N . ARG A 1 91 ? -3.552 8.139 14.256 1.00 91.62 91 ARG A N 1
ATOM 700 C CA . ARG A 1 91 ? -3.648 7.407 12.983 1.00 91.62 91 ARG A CA 1
ATOM 701 C C . ARG A 1 91 ? -4.077 5.965 13.203 1.00 91.62 91 ARG A C 1
ATOM 703 O O . ARG A 1 91 ? -4.964 5.487 12.501 1.00 91.62 91 ARG A O 1
ATOM 710 N N . ALA A 1 92 ? -3.504 5.296 14.202 1.00 93.38 92 ALA A N 1
ATOM 711 C CA . ALA A 1 92 ? -3.926 3.952 14.581 1.00 93.38 92 ALA A CA 1
ATOM 712 C C . ALA A 1 92 ? -5.394 3.952 15.031 1.00 93.38 92 ALA A C 1
ATOM 714 O O . ALA A 1 92 ? -6.157 3.089 14.604 1.00 93.38 92 ALA A O 1
ATOM 715 N N . ALA A 1 93 ? -5.817 4.961 15.802 1.00 95.31 93 ALA A N 1
ATOM 716 C CA . ALA A 1 93 ? -7.215 5.116 16.194 1.00 95.31 93 ALA A CA 1
ATOM 717 C C . ALA A 1 93 ? -8.152 5.205 14.979 1.00 95.31 93 ALA A C 1
ATOM 719 O O . ALA A 1 93 ? -9.121 4.454 14.895 1.00 95.31 93 ALA A O 1
ATOM 720 N N . ALA A 1 94 ? -7.814 6.050 14.001 1.00 93.75 94 ALA A N 1
ATOM 721 C CA . ALA A 1 94 ? -8.602 6.210 12.781 1.00 93.75 94 ALA A CA 1
ATOM 722 C C . ALA A 1 94 ? -8.686 4.923 11.940 1.00 93.75 94 ALA A C 1
ATOM 724 O O . ALA A 1 94 ? -9.727 4.657 11.339 1.00 93.75 94 ALA A O 1
ATOM 725 N N . ILE A 1 95 ? -7.617 4.118 11.899 1.00 92.88 95 ILE A N 1
ATOM 726 C CA . ILE A 1 95 ? -7.613 2.818 11.211 1.00 92.88 95 ILE A CA 1
ATOM 727 C C . ILE A 1 95 ? -8.559 1.842 11.914 1.00 92.88 95 ILE A C 1
ATOM 729 O O . ILE A 1 95 ? -9.411 1.250 11.252 1.00 92.88 95 ILE A O 1
ATOM 733 N N . VAL A 1 96 ? -8.454 1.705 13.241 1.00 95.12 96 VAL A N 1
ATOM 734 C CA . VAL A 1 96 ? -9.324 0.800 14.011 1.00 95.12 96 VAL A CA 1
ATOM 735 C C . VAL A 1 96 ? -10.790 1.206 13.854 1.00 95.12 96 VAL A C 1
ATOM 737 O O . VAL A 1 96 ? -11.619 0.361 13.524 1.00 95.12 96 VAL A O 1
ATOM 740 N N . ASP A 1 97 ? -11.107 2.493 14.010 1.00 94.25 97 ASP A N 1
ATOM 741 C CA . ASP A 1 97 ? -12.480 2.997 13.893 1.00 94.25 97 ASP A CA 1
ATOM 742 C C . ASP A 1 97 ? -13.049 2.792 12.481 1.00 94.25 97 ASP A C 1
ATOM 744 O O . ASP A 1 97 ? -14.213 2.418 12.322 1.00 94.25 97 ASP A O 1
ATOM 748 N N . ARG A 1 98 ? -12.228 2.983 11.438 1.00 92.31 98 ARG A N 1
ATOM 749 C CA . ARG A 1 98 ? -12.638 2.729 10.051 1.00 92.31 98 ARG A CA 1
ATOM 750 C C . ARG A 1 98 ? -12.948 1.258 9.818 1.00 92.31 98 ARG A C 1
ATOM 752 O O . ARG A 1 98 ? -13.952 0.957 9.180 1.00 92.31 98 ARG A O 1
ATOM 759 N N . VAL A 1 99 ? -12.084 0.365 10.294 1.00 93.12 99 VAL A N 1
ATOM 760 C CA . VAL A 1 99 ? -12.255 -1.077 10.105 1.00 93.12 99 VAL A CA 1
ATOM 761 C C . VAL A 1 99 ? -13.480 -1.586 10.868 1.00 93.12 99 VAL A C 1
ATOM 763 O O . VAL A 1 99 ? -14.260 -2.348 10.306 1.00 93.12 99 VAL A O 1
ATOM 766 N N . GLU A 1 100 ? -13.711 -1.131 12.103 1.00 93.19 100 GLU A N 1
ATOM 767 C CA . GLU A 1 100 ? -14.897 -1.524 12.881 1.00 93.19 100 GLU A CA 1
ATOM 768 C C . GLU A 1 100 ? -16.211 -0.988 12.303 1.00 93.19 100 GLU A C 1
ATOM 770 O O . GLU A 1 100 ? -17.249 -1.636 12.427 1.00 93.19 100 GLU A O 1
ATOM 775 N N . GLY A 1 101 ? -16.176 0.183 11.664 1.00 91.38 101 GLY A N 1
ATOM 776 C CA . GLY A 1 101 ? -17.330 0.773 10.988 1.00 91.38 101 GLY A CA 1
ATOM 777 C C . GLY A 1 101 ? -17.533 0.309 9.542 1.00 91.38 101 GLY A C 1
ATOM 778 O O . GLY A 1 101 ? -18.467 0.779 8.891 1.00 91.38 101 GLY A O 1
ATOM 779 N N . MET A 1 102 ? -16.664 -0.557 9.008 1.00 90.50 102 MET A N 1
ATOM 780 C CA . MET A 1 102 ? -16.675 -0.931 7.594 1.00 90.50 102 MET A CA 1
ATOM 781 C C . MET A 1 102 ? -17.870 -1.848 7.266 1.00 90.50 102 MET A C 1
ATOM 783 O O . MET A 1 102 ? -17.991 -2.923 7.854 1.00 90.50 102 MET A O 1
ATOM 787 N N . PRO A 1 103 ? -18.738 -1.485 6.298 1.00 90.19 103 PRO A N 1
ATOM 788 C CA . PRO A 1 103 ? -19.791 -2.380 5.828 1.00 90.19 103 PRO A CA 1
ATOM 789 C C . PRO A 1 103 ? -19.213 -3.636 5.167 1.00 90.19 103 PRO A C 1
ATOM 791 O O . PRO A 1 103 ? -18.187 -3.572 4.484 1.00 90.19 103 PRO A O 1
ATOM 794 N N . GLN A 1 104 ? -19.912 -4.764 5.292 1.00 87.50 104 GLN A N 1
ATOM 795 C CA . GLN A 1 104 ? -19.460 -6.044 4.738 1.00 87.50 104 GLN A CA 1
ATOM 796 C C . GLN A 1 104 ? -19.301 -5.998 3.212 1.00 87.50 104 GLN A C 1
ATOM 798 O O . GLN A 1 104 ? -18.436 -6.667 2.655 1.00 87.50 104 GLN A O 1
ATOM 803 N N . GLU A 1 105 ? -20.093 -5.177 2.522 1.00 86.38 105 GLU A N 1
ATOM 804 C CA . GLU A 1 105 ? -20.001 -4.977 1.076 1.00 86.38 105 GLU A CA 1
ATOM 805 C C . GLU A 1 105 ? -18.703 -4.265 0.676 1.00 86.38 105 GLU A C 1
ATOM 807 O O . GLU A 1 105 ? -18.160 -4.526 -0.395 1.00 86.38 105 GLU A O 1
ATOM 812 N N . VAL A 1 106 ? -18.191 -3.369 1.528 1.00 85.88 106 VAL A N 1
ATOM 813 C CA . VAL A 1 106 ? -16.903 -2.696 1.311 1.00 85.88 106 VAL A CA 1
ATOM 814 C C . VAL A 1 106 ? -15.761 -3.674 1.565 1.00 85.88 106 VAL A C 1
ATOM 816 O O . VAL A 1 106 ? -14.854 -3.758 0.743 1.00 85.88 106 VAL A O 1
ATOM 819 N N . LEU A 1 107 ? -15.847 -4.475 2.631 1.00 86.44 107 LEU A N 1
ATOM 820 C CA . LEU A 1 107 ? -14.860 -5.520 2.907 1.00 86.44 107 LEU A CA 1
ATOM 821 C C . LEU A 1 107 ? -14.807 -6.563 1.779 1.00 86.44 107 LEU A C 1
ATOM 823 O O . LEU A 1 107 ? -13.730 -6.936 1.334 1.00 86.44 107 LEU A O 1
ATOM 827 N N . ALA A 1 108 ? -15.958 -6.972 1.240 1.00 86.25 108 ALA A N 1
ATOM 828 C CA . ALA A 1 108 ? -16.020 -7.900 0.111 1.00 86.25 108 ALA A CA 1
ATOM 829 C C . ALA A 1 108 ? -15.414 -7.322 -1.181 1.00 86.25 108 ALA A C 1
AT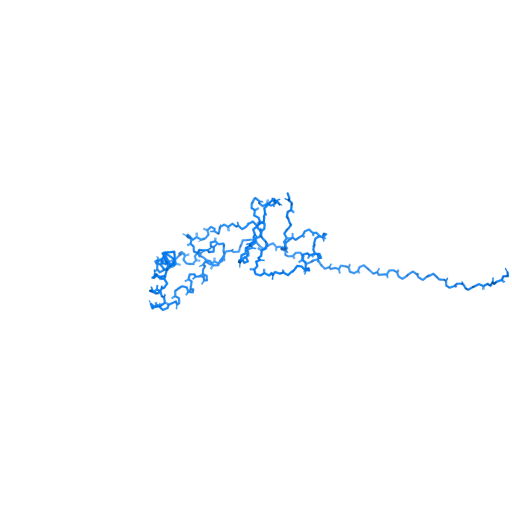OM 831 O O . ALA A 1 108 ? -14.923 -8.075 -2.017 1.00 86.25 108 ALA A O 1
ATOM 832 N N . ARG A 1 109 ? -15.436 -5.994 -1.361 1.00 84.75 109 ARG A N 1
ATOM 833 C CA . ARG A 1 109 ? -14.784 -5.320 -2.498 1.00 84.75 109 ARG A CA 1
ATOM 834 C C . ARG A 1 109 ? -13.266 -5.254 -2.369 1.00 84.75 109 ARG A C 1
ATOM 836 O O . ARG A 1 109 ? -12.613 -5.085 -3.390 1.00 84.75 109 ARG A O 1
ATOM 843 N N . LEU A 1 110 ? -12.730 -5.373 -1.153 1.00 84.81 110 LEU A N 1
ATOM 844 C CA . LEU A 1 110 ? -11.290 -5.466 -0.920 1.00 84.81 110 LEU A CA 1
ATOM 845 C C . LEU A 1 110 ? -10.714 -6.824 -1.346 1.00 84.81 110 LEU A C 1
AT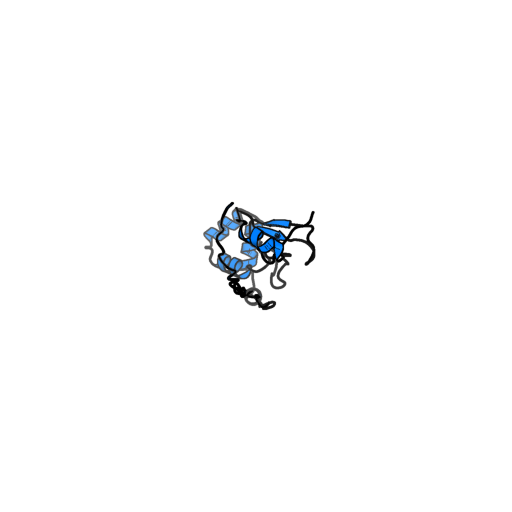OM 847 O O . LEU A 1 110 ? -9.497 -6.929 -1.484 1.00 84.81 110 LEU A O 1
ATOM 851 N N . HIS A 1 111 ? -11.558 -7.836 -1.595 1.00 83.25 111 HIS A N 1
ATOM 852 C CA . HIS A 1 111 ? -11.103 -9.091 -2.189 1.00 83.25 111 HIS A CA 1
ATOM 853 C C . HIS A 1 111 ? -10.350 -8.828 -3.489 1.00 83.25 111 HIS A C 1
ATOM 855 O O . HIS A 1 111 ? -10.866 -8.183 -4.404 1.00 83.25 111 HIS A O 1
ATOM 861 N N . GLY A 1 112 ? -9.129 -9.365 -3.560 1.00 67.81 112 GLY A N 1
ATOM 862 C CA . GLY A 1 112 ? -8.204 -9.133 -4.663 1.00 67.81 112 GLY A CA 1
ATOM 863 C C . GLY A 1 112 ? -8.859 -9.313 -6.034 1.00 67.81 112 GLY A C 1
ATOM 864 O O . GLY A 1 112 ? -9.329 -10.398 -6.387 1.00 67.81 112 GLY A O 1
ATOM 865 N N . ALA A 1 113 ? -8.859 -8.243 -6.826 1.00 67.81 113 ALA A N 1
ATOM 866 C CA . ALA A 1 113 ? -9.284 -8.269 -8.216 1.00 67.81 113 ALA A CA 1
ATOM 867 C C . ALA A 1 113 ? -8.086 -8.619 -9.112 1.00 67.81 113 ALA A C 1
ATOM 869 O O . ALA A 1 113 ? -7.059 -7.943 -9.092 1.00 67.81 113 ALA A O 1
ATOM 870 N N . VAL A 1 114 ? -8.204 -9.667 -9.934 1.00 62.84 114 VAL A N 1
ATOM 871 C CA . VAL A 1 114 ? -7.132 -10.059 -10.866 1.00 62.84 114 VAL A CA 1
ATOM 872 C C . VAL A 1 114 ? -7.019 -9.020 -11.983 1.00 62.84 114 VAL A C 1
ATOM 874 O O . VAL A 1 114 ? -7.797 -9.016 -12.938 1.00 62.84 114 VAL A O 1
ATOM 877 N N . ARG A 1 115 ? -6.022 -8.139 -11.878 1.00 60.59 115 ARG A N 1
ATOM 878 C CA . ARG A 1 115 ? -5.733 -7.077 -12.848 1.00 60.59 115 ARG A CA 1
ATOM 879 C C . ARG A 1 115 ? -4.525 -7.474 -13.689 1.00 60.59 115 ARG A C 1
ATOM 881 O O . ARG A 1 115 ? -3.384 -7.165 -13.380 1.00 60.59 115 ARG A O 1
ATOM 888 N N . SER A 1 116 ? -4.804 -8.164 -14.790 1.00 54.41 116 SER A N 1
ATOM 889 C CA . SER A 1 116 ? -3.834 -8.655 -15.779 1.00 54.41 116 SER A CA 1
ATOM 890 C C . SER A 1 116 ? -2.969 -9.843 -15.324 1.00 54.41 116 SER A C 1
ATOM 892 O O . SER A 1 116 ? -2.049 -9.736 -14.523 1.00 54.41 116 SER A O 1
ATOM 894 N N . LEU A 1 117 ? -3.223 -11.005 -15.926 1.00 46.59 117 LEU A N 1
ATOM 895 C CA . LEU A 1 117 ? -2.245 -12.087 -15.990 1.00 46.59 117 LEU A CA 1
ATOM 896 C C . LEU A 1 117 ? -1.254 -11.722 -17.100 1.00 46.59 117 LEU A C 1
ATOM 898 O O . LEU A 1 117 ? -1.479 -12.053 -18.264 1.00 46.59 117 LEU A O 1
ATOM 902 N N . ARG A 1 118 ? -0.181 -10.989 -16.782 1.00 53.12 118 ARG A N 1
ATOM 903 C CA . ARG A 1 118 ? 0.935 -10.874 -17.731 1.00 53.12 118 ARG A CA 1
ATOM 904 C C . ARG A 1 118 ? 1.657 -12.223 -17.764 1.00 53.12 118 ARG A C 1
ATOM 906 O O . ARG A 1 118 ? 2.047 -12.712 -16.703 1.00 53.12 118 ARG A O 1
ATOM 913 N N . PRO A 1 119 ? 1.839 -12.856 -18.936 1.00 42.41 119 PRO A N 1
ATOM 914 C CA . PRO A 1 119 ? 2.620 -14.078 -19.020 1.00 42.41 119 PRO A CA 1
ATOM 915 C C . PRO A 1 119 ? 4.046 -13.799 -18.537 1.00 42.41 119 PRO A C 1
ATOM 917 O O . PRO A 1 119 ? 4.764 -13.006 -19.144 1.00 42.41 119 PRO A O 1
ATOM 920 N N . HIS A 1 120 ? 4.461 -14.468 -17.463 1.00 47.03 120 HIS A N 1
ATOM 921 C CA . HIS A 1 120 ? 5.869 -14.609 -17.116 1.00 47.03 120 HIS A CA 1
ATOM 922 C C . HIS A 1 120 ? 6.566 -15.257 -18.321 1.00 47.03 120 HIS A C 1
ATOM 924 O O . HIS A 1 120 ? 6.343 -16.436 -18.620 1.00 47.03 120 HIS A O 1
ATOM 930 N N . GLN A 1 121 ? 7.383 -14.498 -19.053 1.00 42.28 121 GLN A N 1
ATOM 931 C CA . GLN A 1 121 ? 8.223 -15.079 -20.093 1.00 42.28 121 GLN A CA 1
ATOM 932 C C . GLN A 1 121 ? 9.334 -15.878 -19.412 1.00 42.28 121 GLN A C 1
ATOM 934 O O . GLN A 1 121 ? 10.391 -15.348 -19.078 1.00 42.28 121 GLN A O 1
ATOM 939 N N . THR A 1 122 ? 9.106 -17.179 -19.210 1.00 37.94 122 THR A N 1
ATOM 940 C CA . THR A 1 122 ? 10.187 -18.108 -18.883 1.00 37.94 122 THR A CA 1
ATOM 941 C C . THR A 1 122 ? 11.125 -18.122 -20.080 1.00 37.94 122 THR 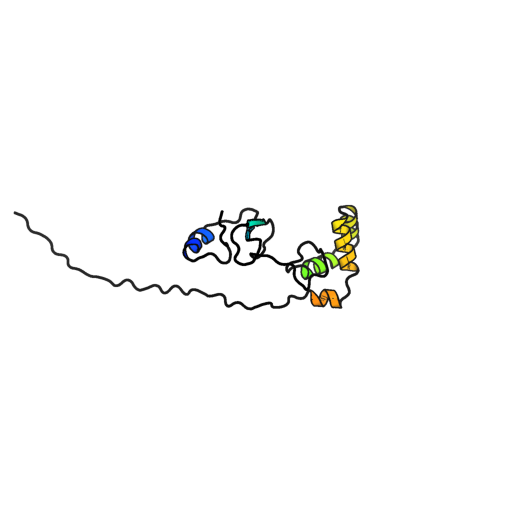A C 1
ATOM 943 O O . THR A 1 122 ? 10.859 -18.808 -21.068 1.00 37.94 122 THR A O 1
ATOM 946 N N . ARG A 1 123 ? 12.228 -17.372 -20.032 1.00 51.47 123 ARG A N 1
ATOM 947 C CA . ARG A 1 123 ? 13.307 -17.561 -21.001 1.00 51.47 123 ARG A CA 1
ATOM 948 C C . ARG A 1 123 ? 13.969 -18.905 -20.707 1.00 51.47 123 ARG A C 1
ATOM 950 O O . ARG A 1 123 ? 14.876 -19.006 -19.888 1.00 51.47 123 ARG A O 1
ATOM 957 N N . SER A 1 124 ? 13.465 -19.951 -21.361 1.00 42.41 124 SER A N 1
ATOM 958 C CA . SER A 1 124 ? 14.153 -21.232 -21.483 1.00 42.41 124 SER A CA 1
ATOM 959 C C . SER A 1 124 ? 15.467 -20.958 -22.204 1.00 42.41 124 SER A C 1
ATOM 961 O O . SER A 1 124 ? 15.467 -20.657 -23.396 1.00 42.41 124 SER A O 1
ATOM 963 N N . GLY A 1 125 ? 16.580 -20.977 -21.472 1.00 40.75 125 GLY A N 1
ATOM 964 C CA . GLY A 1 125 ? 17.903 -20.829 -22.059 1.00 40.75 125 GLY A CA 1
ATOM 965 C C . GLY A 1 125 ? 18.139 -21.957 -23.055 1.00 40.75 125 GLY A C 1
ATOM 966 O O . GLY A 1 125 ? 18.335 -23.105 -22.660 1.00 40.75 125 GLY A O 1
ATOM 967 N N . THR A 1 126 ? 18.115 -21.641 -24.347 1.00 38.69 126 THR A N 1
ATOM 968 C CA . THR A 1 126 ? 18.708 -22.506 -25.361 1.00 38.69 126 THR A CA 1
ATOM 969 C C . THR A 1 126 ? 20.204 -22.530 -25.081 1.00 38.69 126 THR A C 1
ATOM 971 O O . THR A 1 126 ? 20.915 -21.567 -25.359 1.00 38.69 126 THR A O 1
ATOM 974 N N . LEU A 1 127 ? 20.681 -23.621 -24.484 1.00 44.69 127 LEU A N 1
ATOM 975 C CA . LEU A 1 127 ? 22.087 -23.991 -24.539 1.00 44.69 127 LEU A CA 1
ATOM 976 C C . LEU A 1 127 ? 22.397 -24.272 -26.014 1.00 44.69 127 LEU A C 1
ATOM 978 O O . LEU A 1 127 ? 22.146 -25.371 -26.509 1.00 44.69 127 LEU A O 1
ATOM 982 N N . GLU A 1 128 ? 22.867 -23.259 -26.742 1.00 37.44 128 GLU A N 1
ATOM 983 C CA . GLU A 1 128 ? 23.440 -23.471 -28.066 1.00 37.44 128 GLU A CA 1
ATOM 984 C C . GLU A 1 128 ? 24.657 -24.384 -27.918 1.00 37.44 128 GLU A C 1
ATOM 986 O O . GLU A 1 128 ? 25.623 -24.089 -27.211 1.00 37.44 128 GLU A O 1
ATOM 991 N N . GLY A 1 129 ? 24.545 -25.550 -28.554 1.00 36.66 129 GLY A N 1
ATOM 992 C CA . GLY A 1 129 ? 25.526 -26.614 -28.511 1.00 36.66 129 GLY A CA 1
ATOM 993 C C . GLY A 1 129 ? 26.898 -26.142 -28.976 1.00 36.66 129 GLY A C 1
ATOM 994 O O . GLY A 1 129 ? 27.054 -25.587 -30.065 1.00 36.66 129 GLY A O 1
ATOM 995 N N . GLY A 1 130 ? 27.903 -26.443 -28.155 1.00 36.69 130 GLY A N 1
ATOM 996 C CA . GLY A 1 130 ? 29.297 -26.394 -28.556 1.00 36.69 130 GLY A CA 1
ATOM 997 C C . GLY A 1 130 ? 29.499 -27.254 -29.799 1.00 36.69 130 GLY A C 1
ATOM 998 O O . GLY A 1 130 ? 29.366 -28.477 -29.757 1.00 36.69 130 GLY A O 1
ATOM 999 N N . ARG A 1 131 ? 29.809 -26.605 -30.923 1.00 37.53 131 ARG A N 1
ATOM 1000 C CA . ARG A 1 131 ? 30.376 -27.290 -32.079 1.00 37.53 131 ARG A CA 1
ATOM 1001 C C . ARG A 1 131 ? 31.833 -27.588 -31.772 1.00 37.53 131 ARG A C 1
ATOM 1003 O O . ARG A 1 131 ? 32.684 -26.703 -31.782 1.00 37.53 131 ARG A O 1
ATOM 1010 N N . ASP A 1 132 ? 32.058 -28.860 -31.489 1.00 40.19 132 ASP A N 1
ATOM 1011 C CA . ASP A 1 132 ? 33.348 -29.516 -31.400 1.00 40.19 132 ASP A CA 1
ATOM 1012 C C . ASP A 1 132 ? 34.096 -29.339 -32.735 1.00 40.19 132 ASP A C 1
ATOM 1014 O O . ASP A 1 132 ? 33.693 -29.850 -33.782 1.00 40.19 132 ASP A O 1
ATOM 1018 N N . GLY A 1 133 ? 35.146 -28.521 -32.713 1.00 33.94 133 GLY A N 1
ATOM 1019 C CA . GLY A 1 133 ? 36.022 -28.242 -33.845 1.00 33.94 133 GLY A CA 1
ATOM 1020 C C . GLY A 1 133 ? 37.355 -28.945 -33.652 1.00 33.94 133 GLY A C 1
ATOM 1021 O O . GLY A 1 133 ? 38.348 -28.316 -33.296 1.00 33.94 133 GLY A O 1
ATOM 1022 N N . SER A 1 134 ? 37.385 -30.257 -33.886 1.00 41.53 134 SER A N 1
ATOM 1023 C CA . SER A 1 134 ? 38.624 -31.028 -33.942 1.00 41.53 134 SER A CA 1
ATOM 1024 C C . SER A 1 134 ? 39.511 -30.526 -35.090 1.00 41.53 134 SER A C 1
ATOM 1026 O O . SER A 1 134 ? 39.194 -30.737 -36.261 1.00 41.53 134 SER A O 1
ATOM 1028 N N . ALA A 1 135 ? 40.657 -29.923 -34.773 1.00 39.97 135 ALA A N 1
ATOM 1029 C CA . ALA A 1 135 ? 41.714 -29.662 -35.745 1.00 39.97 135 ALA A CA 1
ATOM 1030 C C . ALA A 1 135 ? 43.080 -30.098 -35.195 1.00 39.97 135 ALA A C 1
ATOM 1032 O O . ALA A 1 135 ? 43.785 -29.359 -34.518 1.00 39.97 135 ALA A O 1
ATOM 1033 N N . GLY A 1 136 ? 43.438 -31.341 -35.524 1.00 34.69 136 GLY A N 1
ATOM 1034 C CA . GLY A 1 136 ? 44.742 -31.670 -36.102 1.00 34.69 136 GLY A CA 1
ATOM 1035 C C . GLY A 1 136 ? 45.993 -31.370 -35.279 1.00 34.69 136 GLY A C 1
ATOM 1036 O O . GLY A 1 136 ? 46.720 -30.419 -35.546 1.00 34.69 136 GLY A O 1
ATOM 1037 N N . ARG A 1 137 ? 46.351 -32.316 -34.410 1.00 44.41 137 ARG A N 1
ATOM 1038 C CA . ARG A 1 137 ? 47.734 -32.568 -33.991 1.00 44.41 137 ARG A CA 1
ATOM 1039 C C . ARG A 1 137 ? 48.646 -32.704 -35.224 1.00 44.41 137 ARG A C 1
ATOM 1041 O O . ARG A 1 137 ? 48.501 -33.663 -35.978 1.00 44.41 137 ARG A O 1
ATOM 1048 N N . ARG A 1 138 ? 49.657 -31.843 -35.365 1.00 39.72 138 ARG A N 1
ATOM 1049 C CA . ARG A 1 138 ? 50.912 -32.184 -36.057 1.00 39.72 138 ARG A CA 1
ATOM 1050 C C . ARG A 1 138 ? 52.103 -31.689 -35.242 1.00 39.72 138 ARG A C 1
ATOM 1052 O O . ARG A 1 138 ? 52.248 -30.503 -34.981 1.00 39.72 138 ARG A O 1
ATOM 1059 N N . ARG A 1 139 ? 52.898 -32.664 -34.796 1.00 38.53 139 ARG A N 1
ATOM 1060 C CA . ARG A 1 139 ? 54.222 -32.489 -34.195 1.00 38.53 139 ARG A CA 1
ATOM 1061 C C . ARG A 1 139 ? 55.240 -32.158 -35.296 1.00 38.53 139 ARG A C 1
ATOM 1063 O O . ARG A 1 139 ? 55.014 -32.497 -36.455 1.00 38.53 139 ARG A O 1
ATOM 1070 N N . THR A 1 140 ? 56.304 -31.488 -34.870 1.00 40.78 140 THR A N 1
ATOM 1071 C CA . THR A 1 140 ? 57.510 -31.021 -35.580 1.00 40.78 140 THR A CA 1
ATOM 1072 C C . THR A 1 140 ? 58.270 -32.136 -36.331 1.00 40.78 140 THR A C 1
ATOM 1074 O O . THR A 1 140 ? 57.921 -33.313 -36.201 1.00 40.78 140 THR A O 1
ATOM 1077 N N . PRO A 1 141 ? 59.312 -31.784 -37.112 1.00 42.97 141 PRO A N 1
ATOM 1078 C CA . PRO A 1 141 ? 60.652 -31.829 -36.516 1.00 42.97 141 PRO A CA 1
ATOM 1079 C C . PRO A 1 141 ? 61.574 -30.652 -36.883 1.00 42.97 141 PRO A C 1
ATOM 1081 O O . PRO A 1 141 ? 61.334 -29.895 -37.820 1.00 42.97 141 PRO A O 1
ATOM 1084 N N . GLU A 1 142 ? 62.611 -30.540 -36.058 1.00 39.47 142 GLU A N 1
ATOM 1085 C CA . GLU A 1 142 ? 63.745 -29.616 -36.065 1.00 39.47 142 GLU A CA 1
ATOM 1086 C C . GLU A 1 142 ? 64.653 -29.781 -37.295 1.00 39.47 142 GLU A C 1
ATOM 1088 O O . GLU A 1 142 ? 64.844 -30.896 -37.783 1.00 39.47 142 GLU A O 1
ATOM 1093 N N . THR A 1 143 ? 65.288 -28.688 -37.729 1.00 44.66 143 THR A N 1
ATOM 1094 C CA . THR A 1 143 ? 66.751 -28.566 -37.905 1.00 44.66 143 THR A CA 1
ATOM 1095 C C . THR A 1 143 ? 67.123 -27.091 -37.783 1.00 44.66 143 THR A C 1
ATOM 1097 O O . THR A 1 143 ? 66.353 -26.260 -38.315 1.00 44.66 143 THR A O 1
#